Pr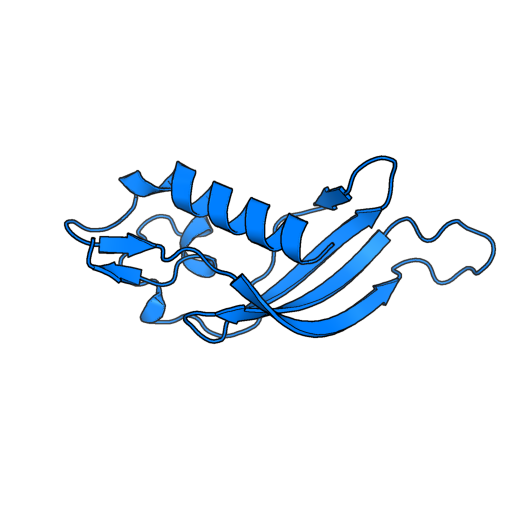otein AF-A0A482WH01-F1 (afdb_monomer_lite)

InterPro domains:
  IPR004245 Protein of unknown function DUF229 [PTHR10974] (1-104)

Secondary structure (DSSP, 8-state):
-HHHHHHHHHHHHHHTGGGBPTTEEEPPPEEEEEEEEEES---TTS---EEEEEEEEETTTEEEEEEEEESSSEEESSPPEE-S--GGGGTTB--HHHHTT--EEE-

Sequence (107 aa):
MVDFVVNEINTLVRNGRNSTTPNMKCAKLTARRILSVRSTVFEKTVKQDHFVIMFETVPGEGIFEATVKNGQRFQLVDSVSRVSMYGSQSSCMKNAFLKKYCYCVKK

pLDDT: mean 93.08, std 9.87, range [56.75, 98.62]

Structure (mmCIF, N/CA/C/O backbone):
data_AF-A0A482WH01-F1
#
_entry.id   AF-A0A482WH01-F1
#
loop_
_atom_site.group_PDB
_atom_site.id
_atom_site.type_symbol
_atom_site.label_atom_id
_atom_site.label_alt_id
_atom_site.label_comp_id
_atom_site.label_asym_id
_atom_site.label_entity_id
_atom_site.label_seq_id
_atom_site.pdbx_PDB_ins_code
_atom_site.Cartn_x
_atom_site.Cartn_y
_atom_site.Cartn_z
_atom_site.occupancy
_atom_site.B_iso_or_equiv
_atom_site.auth_seq_id
_atom_site.auth_comp_id
_atom_site.auth_asym_id
_atom_site.auth_atom_id
_atom_site.pdbx_PDB_model_num
ATOM 1 N N . MET A 1 1 ? -13.034 -4.654 4.828 1.00 85.50 1 MET A N 1
ATOM 2 C CA . MET A 1 1 ? -11.960 -3.932 5.551 1.00 85.50 1 MET A CA 1
ATOM 3 C C . MET A 1 1 ? -10.617 -4.053 4.839 1.00 85.50 1 MET A C 1
ATOM 5 O O . MET A 1 1 ? -10.073 -3.030 4.457 1.00 85.50 1 MET A O 1
ATOM 9 N N . VAL A 1 2 ? -10.098 -5.265 4.598 1.00 95.44 2 VAL A N 1
ATOM 10 C CA . VAL A 1 2 ? -8.825 -5.447 3.868 1.00 95.44 2 VAL A CA 1
ATOM 11 C C . VAL A 1 2 ? -8.885 -4.873 2.450 1.00 95.44 2 VAL A C 1
ATOM 13 O O . VAL A 1 2 ? -7.976 -4.148 2.064 1.00 95.44 2 VAL A O 1
ATOM 16 N N . ASP A 1 3 ? -9.979 -5.091 1.712 1.00 96.44 3 ASP A N 1
ATOM 17 C CA . ASP A 1 3 ? -10.126 -4.530 0.357 1.00 96.44 3 ASP A CA 1
ATOM 18 C C . ASP A 1 3 ? -10.065 -3.002 0.336 1.00 96.44 3 ASP A C 1
ATOM 20 O O . ASP A 1 3 ? -9.504 -2.418 -0.586 1.00 96.44 3 ASP A O 1
ATOM 24 N N . PHE A 1 4 ? -10.589 -2.345 1.377 1.00 96.56 4 PHE A N 1
ATOM 25 C CA . PHE A 1 4 ? -10.462 -0.898 1.540 1.00 96.56 4 PHE A CA 1
ATOM 26 C C . PHE A 1 4 ? -8.984 -0.498 1.647 1.00 96.56 4 PHE A C 1
ATOM 28 O O . PHE A 1 4 ? -8.526 0.332 0.869 1.00 96.56 4 PHE A O 1
ATOM 35 N N . VAL A 1 5 ? -8.211 -1.157 2.517 1.00 97.81 5 VAL A N 1
ATOM 36 C CA . VAL A 1 5 ? -6.774 -0.878 2.672 1.00 97.81 5 VAL A CA 1
ATOM 37 C C . VAL A 1 5 ? -5.997 -1.164 1.383 1.00 97.81 5 VAL A C 1
ATOM 39 O O . VAL A 1 5 ? -5.159 -0.364 0.976 1.00 97.81 5 VAL A O 1
ATOM 42 N N . VAL A 1 6 ? -6.290 -2.268 0.694 1.00 98.38 6 VAL A N 1
ATOM 43 C CA . VAL A 1 6 ? -5.657 -2.599 -0.593 1.00 98.38 6 VAL A CA 1
ATOM 44 C C . VAL A 1 6 ? -5.987 -1.555 -1.666 1.00 98.38 6 VAL A C 1
ATOM 46 O O . VAL A 1 6 ? -5.117 -1.186 -2.457 1.00 98.38 6 VAL A O 1
ATOM 49 N N . ASN A 1 7 ? -7.214 -1.034 -1.690 1.00 98.25 7 ASN A N 1
ATOM 50 C CA . ASN A 1 7 ? -7.604 0.036 -2.607 1.00 98.25 7 ASN A CA 1
ATOM 51 C C . ASN A 1 7 ? -6.880 1.356 -2.310 1.00 98.25 7 ASN A C 1
ATOM 53 O O . ASN A 1 7 ? -6.461 2.035 -3.252 1.00 98.25 7 ASN A O 1
ATOM 57 N N . GLU A 1 8 ? -6.667 1.690 -1.035 1.00 98.00 8 GLU A N 1
ATOM 58 C CA . GLU A 1 8 ? -5.848 2.839 -0.633 1.00 98.00 8 GLU A CA 1
ATOM 59 C C . GLU A 1 8 ? -4.393 2.673 -1.099 1.00 98.00 8 GLU A C 1
ATOM 61 O O . GLU A 1 8 ? -3.853 3.552 -1.772 1.00 98.00 8 GLU A O 1
ATOM 66 N N . ILE A 1 9 ? -3.780 1.503 -0.866 1.00 98.38 9 ILE A N 1
ATOM 67 C CA . ILE A 1 9 ? -2.421 1.186 -1.346 1.00 98.38 9 ILE A CA 1
ATOM 68 C C . ILE A 1 9 ? -2.321 1.354 -2.869 1.00 98.38 9 ILE A C 1
ATOM 70 O O . ILE A 1 9 ? -1.420 2.034 -3.368 1.00 98.38 9 ILE A O 1
ATOM 74 N N . ASN A 1 10 ? -3.260 0.767 -3.616 1.00 98.62 10 ASN A N 1
ATOM 75 C CA . ASN A 1 10 ? -3.298 0.866 -5.075 1.00 98.62 10 ASN A CA 1
ATOM 76 C C . ASN A 1 10 ? -3.475 2.315 -5.551 1.00 98.62 10 ASN A C 1
ATOM 78 O O . ASN A 1 10 ? -2.900 2.714 -6.565 1.00 98.62 10 ASN A O 1
ATOM 82 N N . THR A 1 11 ? -4.239 3.123 -4.815 1.00 98.44 11 THR A N 1
ATOM 83 C CA . THR A 1 11 ? -4.405 4.548 -5.106 1.00 98.44 11 THR A CA 1
ATOM 84 C C . THR A 1 11 ? -3.105 5.318 -4.892 1.00 98.44 11 THR A C 1
ATOM 86 O O . THR A 1 11 ? -2.724 6.091 -5.771 1.00 98.44 11 THR A O 1
ATOM 89 N N . LEU A 1 12 ? -2.371 5.053 -3.806 1.00 98.06 12 LEU A N 1
ATOM 90 C CA . LEU A 1 12 ? -1.076 5.685 -3.531 1.00 98.06 12 LEU A CA 1
ATOM 91 C C . LEU A 1 12 ? -0.060 5.437 -4.654 1.00 98.06 12 LEU A C 1
ATOM 93 O O . LEU A 1 12 ? 0.516 6.385 -5.193 1.00 98.06 12 LEU A O 1
ATOM 97 N N . VAL A 1 13 ? 0.140 4.177 -5.058 1.00 97.88 13 VAL A N 1
ATOM 98 C CA . VAL A 1 13 ? 1.114 3.847 -6.117 1.00 97.88 13 VAL A CA 1
ATOM 99 C C . VAL A 1 13 ? 0.669 4.329 -7.498 1.00 97.88 13 VAL A C 1
ATOM 101 O O . VAL A 1 13 ? 1.510 4.700 -8.316 1.00 97.88 13 VAL A O 1
ATOM 104 N N . ARG A 1 14 ? -0.644 4.391 -7.755 1.00 97.69 14 ARG A N 1
ATOM 105 C CA . ARG A 1 14 ? -1.199 4.976 -8.983 1.00 97.69 14 ARG A CA 1
ATOM 106 C C . ARG A 1 14 ? -0.936 6.480 -9.054 1.00 97.69 14 ARG A C 1
ATOM 108 O O . ARG A 1 14 ? -0.545 6.969 -10.113 1.00 97.69 14 ARG A O 1
ATOM 115 N N . ASN A 1 15 ? -1.115 7.200 -7.949 1.00 98.00 15 ASN A N 1
ATOM 116 C CA . ASN A 1 15 ? -0.859 8.641 -7.879 1.00 98.00 15 ASN A CA 1
ATOM 117 C C . ASN A 1 15 ? 0.640 8.947 -8.031 1.00 98.00 15 ASN A C 1
ATOM 119 O O . ASN A 1 15 ? 1.018 9.909 -8.693 1.00 98.00 15 ASN A O 1
ATOM 123 N N . GLY A 1 16 ? 1.504 8.073 -7.508 1.00 97.00 16 GLY A N 1
ATOM 124 C CA . GLY A 1 16 ? 2.956 8.158 -7.662 1.00 97.00 16 GLY A CA 1
ATOM 125 C C . GLY A 1 16 ? 3.537 7.549 -8.939 1.00 97.00 16 GLY A C 1
ATOM 126 O O . GLY A 1 16 ? 4.746 7.330 -9.002 1.00 97.00 16 GLY A O 1
ATOM 127 N N . ARG A 1 17 ? 2.728 7.264 -9.969 1.00 96.50 17 ARG A N 1
ATOM 128 C CA . ARG A 1 17 ? 3.183 6.594 -11.207 1.00 96.50 17 ARG A CA 1
ATOM 129 C C . ARG A 1 17 ? 4.322 7.308 -11.946 1.00 96.50 17 ARG A C 1
ATOM 131 O O . ARG A 1 17 ? 5.038 6.673 -12.707 1.00 96.50 17 ARG A O 1
ATOM 138 N N . ASN A 1 18 ? 4.493 8.613 -11.734 1.00 97.06 18 ASN A N 1
ATOM 139 C CA . ASN A 1 18 ? 5.568 9.398 -12.353 1.00 97.06 18 ASN A CA 1
ATOM 140 C C . ASN A 1 18 ? 6.922 9.204 -11.650 1.00 97.06 18 ASN A C 1
ATOM 142 O O . ASN A 1 18 ? 7.954 9.599 -12.181 1.00 97.06 18 ASN A O 1
ATOM 146 N N . SER A 1 19 ? 6.936 8.586 -10.467 1.00 97.75 19 SER A N 1
ATOM 147 C CA . SER A 1 19 ? 8.154 8.262 -9.723 1.00 97.75 19 SER A CA 1
ATOM 148 C C . SER A 1 19 ? 8.742 6.896 -10.093 1.00 97.75 19 SER A C 1
ATOM 150 O O . SER A 1 19 ? 9.691 6.458 -9.444 1.00 97.75 19 SER A O 1
ATOM 152 N N . THR A 1 20 ? 8.209 6.206 -11.108 1.00 98.12 20 THR A N 1
ATOM 153 C CA . THR A 1 20 ? 8.774 4.938 -11.584 1.00 98.12 20 THR A CA 1
ATOM 154 C C . THR A 1 20 ? 9.868 5.155 -12.631 1.00 98.12 20 THR A C 1
ATOM 156 O O . THR A 1 20 ? 9.900 6.165 -13.333 1.00 98.12 20 THR A O 1
ATOM 159 N N . THR A 1 21 ? 10.778 4.193 -12.776 1.00 97.56 21 THR A N 1
ATOM 160 C CA . THR A 1 21 ? 11.707 4.140 -13.913 1.00 97.56 21 THR A CA 1
ATOM 161 C C . THR A 1 21 ? 10.958 4.019 -15.253 1.00 97.56 21 THR A C 1
ATOM 163 O O . THR A 1 21 ? 9.796 3.585 -15.282 1.00 97.56 21 THR A O 1
ATOM 166 N N . PRO A 1 22 ? 11.596 4.396 -16.382 1.00 96.88 22 PRO A N 1
ATOM 167 C CA . PRO A 1 22 ? 11.012 4.213 -17.710 1.00 96.88 22 PRO A CA 1
ATOM 168 C C . PRO A 1 22 ? 10.569 2.762 -17.950 1.00 96.88 22 PRO A C 1
ATOM 170 O O . PRO A 1 22 ? 11.214 1.827 -17.482 1.00 96.88 22 PRO A O 1
ATOM 173 N N . ASN A 1 23 ? 9.462 2.577 -18.676 1.00 95.94 23 ASN A N 1
ATOM 174 C CA . ASN A 1 23 ? 8.880 1.274 -19.051 1.00 95.94 23 ASN A CA 1
ATOM 175 C C . ASN A 1 23 ? 8.437 0.347 -17.902 1.00 95.94 23 ASN A C 1
ATOM 177 O O . ASN A 1 23 ? 8.004 -0.775 -18.161 1.00 95.94 23 ASN A O 1
ATOM 181 N N . MET A 1 24 ? 8.460 0.820 -16.655 1.00 98.12 24 MET A N 1
ATOM 182 C CA . MET A 1 24 ? 8.007 0.064 -15.485 1.00 98.12 24 MET A CA 1
ATOM 183 C C . MET A 1 24 ? 6.806 0.741 -14.818 1.00 98.12 24 MET A C 1
ATOM 185 O O . MET A 1 24 ? 6.651 1.962 -14.881 1.00 98.12 24 MET A O 1
ATOM 1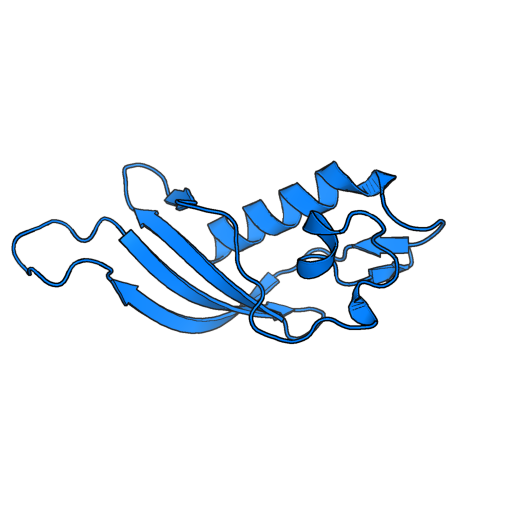89 N N . LYS A 1 25 ? 5.951 -0.047 -14.167 1.00 97.81 25 LYS A N 1
ATOM 190 C CA . LYS A 1 25 ? 4.827 0.413 -13.337 1.00 97.81 25 LYS A CA 1
ATOM 191 C C . LYS A 1 25 ? 4.699 -0.460 -12.089 1.00 97.81 25 LYS A C 1
ATOM 193 O O . LYS A 1 25 ? 5.235 -1.565 -12.050 1.00 97.81 25 LYS A O 1
ATOM 198 N N . CYS A 1 26 ? 3.962 0.017 -11.091 1.00 98.19 26 CYS A N 1
ATOM 199 C CA . CYS A 1 26 ? 3.539 -0.836 -9.984 1.00 98.19 26 CYS A CA 1
ATOM 200 C C . CYS A 1 26 ? 2.344 -1.688 -10.423 1.00 98.19 26 CYS A C 1
ATOM 202 O O . CYS A 1 26 ? 1.407 -1.176 -11.042 1.00 98.19 26 CYS A O 1
ATOM 204 N N . ALA A 1 27 ? 2.377 -2.979 -10.111 1.00 98.31 27 ALA A N 1
ATOM 205 C CA . ALA A 1 27 ? 1.246 -3.870 -10.293 1.00 98.31 27 ALA A CA 1
ATOM 206 C C . ALA A 1 27 ? 0.087 -3.463 -9.375 1.00 98.31 27 ALA A C 1
ATOM 208 O O . ALA A 1 27 ? 0.296 -2.955 -8.272 1.00 98.31 27 ALA A O 1
ATOM 209 N N . LYS A 1 28 ? -1.139 -3.727 -9.831 1.00 98.25 28 LYS A N 1
ATOM 210 C CA . LYS A 1 28 ? -2.321 -3.644 -8.976 1.00 98.25 28 LYS A CA 1
ATOM 211 C C . LYS A 1 28 ? -2.285 -4.824 -8.008 1.00 98.25 28 LYS A C 1
ATOM 213 O O . LYS A 1 28 ? -2.289 -5.968 -8.454 1.00 98.25 28 LYS A O 1
ATOM 218 N N . LEU A 1 29 ? -2.249 -4.537 -6.714 1.00 98.50 29 LEU A N 1
ATOM 219 C CA . LEU A 1 29 ? -2.249 -5.556 -5.671 1.00 98.50 29 LEU A CA 1
ATOM 220 C C . LEU A 1 29 ? -3.675 -6.021 -5.361 1.00 98.50 29 LEU A C 1
ATOM 222 O O . LEU A 1 29 ? -4.619 -5.227 -5.414 1.00 98.50 29 LEU A O 1
ATOM 226 N N . THR A 1 30 ? -3.814 -7.284 -4.971 1.00 98.44 30 THR A N 1
ATOM 227 C CA . THR A 1 30 ? -5.041 -7.868 -4.414 1.00 98.44 30 THR A CA 1
ATOM 228 C C . THR A 1 30 ? -4.732 -8.595 -3.113 1.00 98.44 30 THR A C 1
ATOM 230 O O . THR A 1 30 ? -3.645 -9.150 -2.954 1.00 98.44 30 THR A O 1
ATOM 233 N N . ALA A 1 31 ? -5.680 -8.619 -2.177 1.00 98.06 31 ALA A N 1
ATOM 234 C CA . ALA A 1 31 ? -5.543 -9.426 -0.970 1.00 98.06 31 ALA A CA 1
ATOM 235 C C . ALA A 1 31 ? -5.582 -10.919 -1.324 1.00 98.06 31 ALA A C 1
ATOM 237 O O . ALA A 1 31 ? -6.456 -11.363 -2.062 1.00 98.06 31 ALA A O 1
ATOM 238 N N . ARG A 1 32 ? -4.635 -11.690 -0.788 1.00 98.19 32 ARG A N 1
ATOM 239 C CA . ARG A 1 32 ? -4.597 -13.151 -0.906 1.00 98.19 32 ARG A CA 1
ATOM 240 C C . ARG A 1 32 ? -5.268 -13.814 0.288 1.00 98.19 32 ARG A C 1
ATOM 242 O O . ARG A 1 32 ? -6.082 -14.712 0.118 1.00 98.19 32 ARG A O 1
ATOM 249 N N . ARG A 1 33 ? -4.891 -13.398 1.499 1.00 97.94 33 ARG A N 1
ATOM 250 C CA . ARG A 1 33 ? -5.443 -13.921 2.755 1.00 97.94 33 ARG A CA 1
ATOM 251 C C . ARG A 1 33 ? -5.220 -12.953 3.906 1.00 97.94 33 ARG A C 1
ATOM 253 O O . ARG A 1 33 ? -4.260 -12.183 3.910 1.00 97.94 33 ARG A O 1
ATOM 260 N N . ILE A 1 34 ? -6.092 -13.041 4.901 1.00 98.19 34 ILE A N 1
ATOM 261 C CA . ILE A 1 34 ? -5.939 -12.353 6.183 1.00 98.19 34 ILE A CA 1
ATOM 262 C C . ILE A 1 34 ? -5.062 -13.225 7.082 1.00 98.19 34 ILE A C 1
ATOM 264 O O . ILE A 1 34 ? -5.288 -14.428 7.177 1.00 98.19 34 ILE A O 1
ATOM 268 N N . LEU A 1 35 ? -4.056 -12.627 7.714 1.00 98.00 35 LEU A N 1
ATOM 269 C CA . LEU A 1 35 ? -3.145 -13.312 8.632 1.00 98.00 35 LEU A CA 1
ATOM 270 C C . LEU A 1 35 ? -3.566 -13.117 10.088 1.00 98.00 35 LEU A C 1
ATOM 272 O O . LEU A 1 35 ? -3.517 -14.060 10.869 1.00 98.00 35 LEU A O 1
ATOM 276 N N . SER A 1 36 ? -3.979 -11.904 10.468 1.00 96.81 36 SER A N 1
ATOM 277 C CA . SER A 1 36 ? -4.562 -11.656 11.789 1.00 96.81 36 SER A CA 1
ATOM 278 C C . SER A 1 36 ? -5.437 -10.402 11.815 1.00 96.81 36 SER A C 1
ATOM 280 O O . SER A 1 36 ? -5.281 -9.506 10.984 1.00 96.81 36 SER A O 1
ATOM 282 N N . VAL A 1 37 ? -6.360 -10.353 12.778 1.00 94.50 37 VAL A N 1
ATOM 283 C CA . VAL A 1 37 ? -7.205 -9.194 13.091 1.00 94.50 37 VAL A CA 1
ATOM 284 C C . VAL A 1 37 ? -7.223 -9.036 14.607 1.00 94.50 37 VAL A C 1
ATOM 286 O O . VAL A 1 37 ? -7.489 -10.002 15.320 1.00 94.50 37 VAL A O 1
ATOM 289 N N . ARG A 1 38 ? -6.925 -7.836 15.105 1.00 91.25 38 ARG A N 1
ATOM 290 C CA . ARG A 1 38 ? -6.907 -7.512 16.539 1.00 91.25 38 ARG A CA 1
ATOM 291 C C . ARG A 1 38 ? -7.674 -6.218 16.774 1.00 91.25 38 ARG A C 1
ATOM 293 O O . ARG A 1 38 ? -7.524 -5.282 15.995 1.00 91.25 38 ARG A O 1
ATOM 300 N N . SER A 1 39 ? -8.474 -6.144 17.834 1.00 86.81 39 SER A N 1
ATOM 301 C CA . SER A 1 39 ? -9.040 -4.864 18.278 1.00 86.81 39 SER A CA 1
ATOM 302 C C . SER A 1 39 ? -8.023 -4.125 19.147 1.00 86.81 39 SER A C 1
ATOM 304 O O . SER A 1 39 ? -7.312 -4.763 19.923 1.00 86.81 39 SER A O 1
ATOM 306 N N . THR A 1 40 ? -7.944 -2.798 19.031 1.00 74.62 40 THR A N 1
ATOM 307 C CA . THR A 1 40 ? -7.076 -1.979 19.902 1.00 74.62 40 THR A CA 1
ATOM 308 C C . THR A 1 40 ? -7.729 -1.635 21.243 1.00 74.62 40 THR A C 1
ATOM 310 O O . THR A 1 40 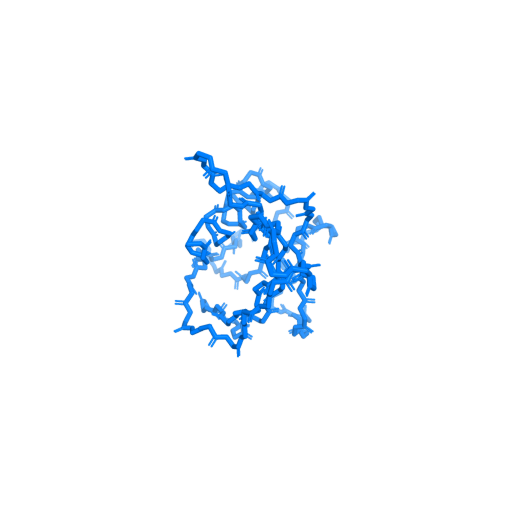? -7.100 -0.988 22.074 1.00 74.62 40 THR A O 1
ATOM 313 N N . VAL A 1 41 ? -8.991 -2.022 21.455 1.00 72.06 41 VAL A N 1
ATOM 314 C CA . VAL A 1 41 ? -9.747 -1.727 22.677 1.00 72.06 41 VAL A CA 1
ATOM 315 C C . VAL A 1 41 ? -9.806 -2.981 23.548 1.00 72.06 41 VAL A C 1
ATOM 317 O O . VAL A 1 41 ? -10.333 -4.011 23.130 1.00 72.06 41 VAL A O 1
ATOM 320 N N . PHE A 1 42 ? -9.266 -2.885 24.766 1.00 58.66 42 PHE A N 1
ATOM 321 C CA . PHE A 1 42 ? -9.269 -3.970 25.756 1.00 58.66 42 PHE A CA 1
ATOM 322 C C . PHE A 1 42 ? -10.560 -4.025 26.593 1.00 58.66 42 PHE A C 1
ATOM 324 O O . PHE A 1 42 ? -10.883 -5.071 27.156 1.00 58.66 42 PHE A O 1
ATOM 331 N N . GLU A 1 43 ? -11.327 -2.934 26.653 1.00 60.06 43 GLU A N 1
ATOM 332 C CA . GLU A 1 43 ? -12.582 -2.872 27.406 1.00 60.06 43 GLU A CA 1
ATOM 333 C C . GLU A 1 43 ? -13.786 -3.307 26.563 1.00 60.06 43 GLU A C 1
ATOM 335 O O . GLU A 1 43 ? -14.095 -2.724 25.525 1.00 60.06 43 GLU A O 1
ATOM 340 N N . LYS A 1 44 ? -14.516 -4.320 27.046 1.00 56.75 44 LYS A N 1
ATOM 341 C CA . LYS A 1 44 ? -15.723 -4.865 26.393 1.00 56.75 44 LYS A CA 1
ATOM 342 C C . LYS A 1 44 ? -16.897 -3.876 26.320 1.00 56.75 44 LYS A C 1
ATOM 344 O O . LYS A 1 44 ? -17.855 -4.133 25.599 1.00 56.75 44 LYS A O 1
ATOM 349 N N . THR A 1 45 ? -16.848 -2.787 27.084 1.00 57.59 45 THR A N 1
ATOM 350 C CA . THR A 1 45 ? -17.917 -1.784 27.215 1.00 57.59 45 THR A CA 1
ATOM 351 C C . THR A 1 45 ? -17.840 -0.673 26.166 1.00 57.59 45 THR A C 1
ATOM 353 O O . THR A 1 45 ? -18.826 0.031 25.959 1.00 57.59 45 THR A O 1
ATOM 356 N N . VAL A 1 46 ? -16.707 -0.527 25.471 1.00 60.69 46 VAL A N 1
ATOM 357 C CA . VAL A 1 46 ? -16.500 0.489 24.431 1.00 60.69 46 VAL A CA 1
ATOM 358 C C . VAL A 1 46 ? -16.658 -0.161 23.055 1.00 60.69 46 VAL A C 1
ATOM 360 O O . VAL A 1 46 ? -16.135 -1.250 22.809 1.00 60.69 46 VAL A O 1
ATOM 363 N N . LYS A 1 47 ? -17.383 0.492 22.134 1.00 62.09 47 LYS A N 1
ATOM 364 C CA . LYS A 1 47 ? -17.466 0.028 20.740 1.00 62.09 47 LYS A CA 1
ATOM 365 C C . LYS A 1 47 ? -16.052 -0.148 20.181 1.00 62.09 47 LYS A C 1
ATOM 367 O O . LYS A 1 47 ? -15.219 0.754 20.259 1.00 62.09 47 LYS A O 1
ATOM 372 N N . GLN A 1 48 ? -15.781 -1.331 19.632 1.00 66.25 48 GLN A N 1
ATOM 373 C CA . GLN A 1 48 ? -14.509 -1.631 18.982 1.00 66.25 48 GLN A CA 1
ATOM 374 C C . GLN A 1 48 ? -14.426 -0.877 17.656 1.00 66.25 48 GLN A C 1
ATOM 376 O O . GLN A 1 48 ? -14.764 -1.395 16.592 1.00 66.25 48 GLN A O 1
ATOM 381 N N . ASP A 1 49 ? -13.974 0.368 17.739 1.00 81.88 49 ASP A N 1
ATOM 382 C CA . ASP A 1 49 ? -13.908 1.256 16.585 1.00 81.88 49 ASP A CA 1
ATOM 383 C C . ASP A 1 49 ? -12.599 1.108 15.815 1.00 81.88 49 ASP A C 1
ATOM 385 O O . ASP A 1 49 ? -12.477 1.692 14.753 1.00 81.88 49 ASP A O 1
ATOM 389 N N . HIS A 1 50 ? -11.609 0.369 16.317 1.00 89.06 50 HIS A N 1
ATOM 390 C CA . HIS A 1 50 ? -10.271 0.308 15.730 1.00 89.06 50 HIS A CA 1
ATOM 391 C C . HIS A 1 50 ? -9.772 -1.134 15.654 1.00 89.06 50 HIS A C 1
ATOM 393 O O . HIS A 1 50 ? -9.791 -1.877 16.641 1.00 89.06 50 HIS A O 1
ATOM 399 N N . PHE A 1 51 ? -9.303 -1.510 14.467 1.00 91.69 51 PHE A N 1
ATOM 400 C CA . PHE A 1 51 ? -8.790 -2.837 14.160 1.00 91.69 51 PHE A CA 1
ATOM 401 C C . PHE A 1 51 ? -7.391 -2.736 13.571 1.00 91.69 51 PHE A C 1
ATOM 403 O O . PHE A 1 51 ? -7.180 -2.008 12.605 1.00 91.69 51 PHE A O 1
ATOM 410 N N . VAL A 1 52 ? -6.456 -3.510 14.111 1.00 94.44 52 VAL A N 1
ATOM 411 C CA . VAL A 1 52 ? -5.165 -3.779 13.478 1.00 94.44 52 VAL A CA 1
ATOM 412 C C . VAL A 1 52 ? -5.323 -5.048 12.657 1.00 94.44 52 VAL A C 1
ATOM 414 O O . VAL A 1 52 ? -5.629 -6.114 13.198 1.00 94.44 52 VAL A O 1
ATOM 417 N N . ILE A 1 53 ? -5.156 -4.929 11.344 1.00 96.25 53 ILE A N 1
ATOM 418 C CA . ILE A 1 53 ? -5.254 -6.047 10.409 1.00 96.25 53 ILE A CA 1
ATOM 419 C C . ILE A 1 53 ? -3.903 -6.309 9.774 1.00 96.25 53 ILE A C 1
ATOM 421 O O . ILE A 1 53 ? -3.245 -5.386 9.300 1.00 96.25 53 ILE A O 1
ATOM 425 N N . MET A 1 54 ? -3.529 -7.582 9.714 1.00 98.25 54 MET A N 1
ATOM 426 C CA . MET A 1 54 ? -2.359 -8.044 8.984 1.00 98.25 54 MET A CA 1
ATOM 427 C C . MET A 1 54 ? -2.810 -8.982 7.869 1.00 98.25 54 MET A C 1
ATOM 429 O O . MET A 1 54 ? -3.584 -9.910 8.114 1.00 98.25 54 MET A O 1
ATOM 433 N N . PHE A 1 55 ? -2.358 -8.749 6.642 1.00 98.56 55 PHE A N 1
ATOM 434 C CA . PHE A 1 55 ? -2.805 -9.497 5.467 1.00 98.56 55 PHE A CA 1
ATOM 435 C C . PHE A 1 55 ? -1.691 -9.650 4.436 1.00 98.56 55 PHE A C 1
ATOM 437 O O . PHE A 1 55 ? -0.766 -8.845 4.370 1.00 98.56 55 PHE A O 1
ATOM 444 N N . GLU A 1 56 ? -1.799 -10.697 3.625 1.00 98.62 56 GLU A N 1
ATOM 445 C CA . GLU A 1 56 ? -0.908 -10.970 2.502 1.00 98.62 56 GLU A CA 1
ATOM 446 C C . GLU A 1 56 ? -1.554 -10.491 1.197 1.00 98.62 56 GLU A C 1
ATOM 448 O O . GLU A 1 56 ? -2.758 -10.657 0.990 1.00 98.62 56 GLU A O 1
ATOM 453 N N . THR A 1 57 ? -0.750 -9.931 0.300 1.00 98.56 57 THR A N 1
ATOM 454 C CA . THR A 1 57 ? -1.152 -9.480 -1.035 1.00 98.56 57 THR A CA 1
ATOM 455 C C . THR A 1 57 ? -0.389 -10.211 -2.124 1.00 98.56 57 THR A C 1
ATOM 457 O O . THR A 1 57 ? 0.707 -10.724 -1.901 1.00 98.56 57 THR A O 1
ATOM 460 N N . VAL A 1 58 ? -0.966 -10.211 -3.320 1.00 98.25 58 VAL A N 1
ATOM 461 C CA . VAL A 1 58 ? -0.314 -10.651 -4.553 1.00 98.25 58 VAL A CA 1
ATOM 462 C C . VAL A 1 58 ? -0.455 -9.569 -5.630 1.00 98.25 58 VAL A C 1
ATOM 464 O O . VAL A 1 58 ? -1.453 -8.841 -5.620 1.00 98.25 58 VAL A O 1
ATOM 467 N N . PRO A 1 59 ? 0.508 -9.448 -6.561 1.00 97.31 59 PRO A N 1
ATOM 468 C CA . PRO A 1 59 ? 1.800 -10.153 -6.605 1.00 97.31 59 PRO A CA 1
ATOM 469 C C . PRO A 1 59 ? 2.813 -9.658 -5.549 1.00 97.31 59 PRO A C 1
ATOM 471 O O . PRO A 1 59 ? 2.641 -8.584 -4.972 1.00 97.31 59 PRO A O 1
ATOM 474 N N . GLY A 1 60 ? 3.880 -10.434 -5.313 1.00 94.94 60 GLY A N 1
ATOM 475 C CA . GLY A 1 60 ? 5.000 -10.050 -4.439 1.00 94.94 60 GLY A CA 1
ATOM 476 C C . GLY A 1 60 ? 4.837 -10.413 -2.962 1.00 94.94 60 GLY A C 1
ATOM 477 O O . GLY A 1 60 ? 5.510 -9.815 -2.115 1.00 94.94 60 GLY A O 1
ATOM 478 N N . GLU A 1 61 ? 3.908 -11.333 -2.664 1.00 97.44 61 GLU A N 1
ATOM 479 C CA . GLU A 1 61 ? 3.742 -12.014 -1.366 1.00 97.44 61 GLU A CA 1
ATOM 480 C C . GLU A 1 61 ? 3.817 -11.033 -0.190 1.00 97.44 61 GLU A C 1
ATOM 482 O O . GLU A 1 61 ? 4.567 -11.165 0.785 1.00 97.44 61 GLU A O 1
ATOM 487 N N . GLY A 1 62 ? 3.077 -9.943 -0.357 1.00 97.56 62 GLY A N 1
ATOM 488 C CA . GLY A 1 62 ? 3.275 -8.755 0.427 1.00 97.56 62 GLY A CA 1
ATOM 489 C C . GLY A 1 62 ? 2.514 -8.754 1.719 1.00 97.56 62 GLY A C 1
ATOM 490 O O . GLY A 1 62 ? 1.294 -8.648 1.671 1.00 97.56 62 GLY A O 1
ATOM 491 N N . ILE A 1 63 ? 3.219 -8.804 2.849 1.00 98.50 63 ILE A N 1
ATOM 492 C CA . ILE A 1 63 ? 2.594 -8.748 4.166 1.00 98.50 63 ILE A CA 1
ATOM 493 C C . ILE A 1 63 ? 2.500 -7.292 4.597 1.00 98.50 63 ILE A C 1
ATOM 495 O O . ILE A 1 63 ? 3.521 -6.614 4.736 1.00 98.50 63 ILE A O 1
ATOM 499 N N . PHE A 1 64 ? 1.276 -6.828 4.805 1.00 98.56 64 PHE A N 1
ATOM 500 C CA . PHE A 1 64 ? 0.972 -5.479 5.251 1.00 98.56 64 PHE A CA 1
ATOM 501 C C . PHE A 1 64 ? 0.239 -5.502 6.584 1.00 98.56 64 PHE A C 1
ATOM 503 O O . PHE A 1 64 ? -0.540 -6.417 6.847 1.00 98.56 64 PHE A O 1
ATOM 510 N N . GLU A 1 65 ? 0.474 -4.470 7.385 1.00 98.19 65 GLU A N 1
ATOM 511 C CA . GLU A 1 65 ? -0.258 -4.173 8.609 1.00 98.19 65 GLU A CA 1
ATOM 512 C C . GLU A 1 65 ? -0.898 -2.788 8.490 1.00 98.19 65 GLU A C 1
ATOM 514 O O . GLU A 1 65 ? -0.267 -1.838 8.019 1.00 98.19 65 GLU A O 1
ATOM 519 N N . ALA A 1 66 ? -2.162 -2.671 8.886 1.00 97.31 66 ALA A N 1
ATOM 520 C CA . ALA A 1 66 ? -2.877 -1.404 8.890 1.00 97.31 66 ALA A CA 1
ATOM 521 C C . ALA A 1 66 ? -3.803 -1.295 10.097 1.00 97.31 66 ALA A C 1
ATOM 523 O O . ALA A 1 66 ? -4.462 -2.266 10.475 1.00 97.31 66 ALA A O 1
ATOM 524 N N . THR A 1 67 ? -3.907 -0.084 10.638 1.00 95.50 67 THR A N 1
ATOM 525 C CA . THR A 1 67 ? -4.895 0.256 11.660 1.00 95.50 67 THR A CA 1
ATOM 526 C C . THR A 1 67 ? -6.076 0.946 10.987 1.00 95.50 67 THR A C 1
ATOM 528 O O . THR A 1 67 ? -5.932 2.012 10.386 1.00 95.50 67 THR A O 1
ATOM 531 N N . VAL A 1 68 ? -7.249 0.322 11.063 1.00 94.81 68 VAL A N 1
ATOM 532 C CA . VAL A 1 68 ? -8.480 0.787 10.423 1.00 94.81 68 VAL A CA 1
ATOM 533 C C . VAL A 1 68 ? -9.499 1.165 11.481 1.00 94.81 68 VAL A C 1
ATOM 535 O O . VAL A 1 68 ? -9.832 0.355 12.347 1.00 94.81 68 VAL A O 1
ATOM 538 N N . LYS A 1 69 ? -10.041 2.376 11.367 1.00 91.69 69 LYS A N 1
ATOM 539 C CA . LYS A 1 69 ? -11.195 2.815 12.139 1.00 91.69 69 LYS A CA 1
ATOM 540 C C . LYS A 1 69 ? -12.489 2.365 11.455 1.00 91.69 69 LYS A C 1
ATOM 542 O O . LYS A 1 69 ? -12.700 2.637 10.271 1.00 91.69 69 LYS A O 1
ATOM 547 N N . ASN A 1 70 ? -13.349 1.676 12.192 1.00 85.81 70 ASN A N 1
ATOM 548 C CA . ASN A 1 70 ? -14.661 1.194 11.785 1.00 85.81 70 ASN A CA 1
ATOM 549 C C . ASN A 1 70 ? -15.755 2.161 12.268 1.00 85.81 70 ASN A C 1
ATOM 551 O O . ASN A 1 70 ? -16.312 1.992 13.347 1.00 85.81 70 ASN A O 1
ATOM 555 N N . GLY A 1 71 ? -16.024 3.204 11.476 1.00 82.81 71 GLY A N 1
ATOM 556 C CA . GLY A 1 71 ? -17.152 4.122 11.678 1.00 82.81 71 GLY A CA 1
ATOM 557 C C . GLY A 1 71 ? -18.269 3.884 10.655 1.00 82.81 71 GLY A C 1
ATOM 558 O O . GLY A 1 71 ? -18.476 2.768 10.195 1.00 82.81 71 GLY A O 1
ATOM 559 N N . GLN A 1 72 ? -18.955 4.949 10.219 1.00 85.38 72 GLN A N 1
ATOM 560 C CA . GLN A 1 72 ? -19.890 4.872 9.077 1.00 85.38 72 GLN A CA 1
ATOM 561 C C . GLN A 1 72 ? -19.196 4.444 7.770 1.00 85.38 72 GLN A C 1
ATOM 563 O O . GLN A 1 72 ? -19.819 3.867 6.881 1.00 85.38 72 GLN A O 1
ATOM 568 N N . ARG A 1 73 ? -17.901 4.750 7.642 1.00 88.62 73 ARG A N 1
ATOM 569 C CA . ARG A 1 73 ? -17.009 4.281 6.579 1.00 88.62 73 ARG A CA 1
ATOM 570 C C . ARG A 1 73 ? -15.691 3.843 7.210 1.00 88.62 73 ARG A C 1
ATOM 572 O O . ARG A 1 73 ? -15.313 4.364 8.262 1.00 88.62 73 ARG A O 1
ATOM 579 N N . PHE A 1 74 ? -14.995 2.913 6.559 1.00 92.19 74 PHE A N 1
ATOM 580 C CA . PHE A 1 74 ? -13.633 2.558 6.951 1.00 92.19 74 PHE A CA 1
ATOM 581 C C . PHE A 1 74 ? -12.694 3.741 6.714 1.00 92.19 74 PHE A C 1
ATOM 583 O O . PHE A 1 74 ? -12.795 4.424 5.696 1.00 92.19 74 PHE A O 1
ATOM 590 N N . GLN A 1 75 ? -11.789 3.974 7.659 1.00 93.62 75 GLN A N 1
ATOM 591 C CA . GLN A 1 75 ? -10.758 5.004 7.565 1.00 93.62 75 GLN A CA 1
ATOM 592 C C . GLN A 1 75 ? -9.417 4.417 7.994 1.00 93.62 75 GLN A C 1
ATOM 594 O O . GLN A 1 75 ? -9.354 3.670 8.970 1.00 93.62 75 GLN A O 1
ATOM 599 N N . LEU A 1 76 ? -8.347 4.754 7.275 1.00 94.12 76 LEU A N 1
ATOM 600 C CA . LEU A 1 76 ? -6.993 4.501 7.758 1.00 94.12 76 LEU A CA 1
ATOM 601 C C . LEU A 1 76 ? -6.699 5.464 8.909 1.00 94.12 76 LEU A C 1
ATOM 603 O O . LEU A 1 76 ? -6.917 6.666 8.780 1.00 94.12 76 LEU A O 1
ATOM 607 N N . VAL A 1 77 ? -6.236 4.922 10.031 1.00 92.56 77 VAL A N 1
ATOM 608 C CA . VAL A 1 77 ? -5.837 5.716 11.204 1.00 92.56 77 VAL A CA 1
ATOM 609 C C . VAL A 1 77 ? -4.454 6.320 10.985 1.00 92.56 77 VAL A C 1
ATOM 611 O O . VAL A 1 77 ? -4.204 7.451 11.381 1.00 92.56 77 VAL A O 1
ATOM 614 N N . ASP A 1 78 ? -3.582 5.564 10.321 1.00 91.62 78 ASP A N 1
ATOM 615 C CA . ASP A 1 78 ? -2.236 5.966 9.928 1.00 91.62 78 ASP A CA 1
ATOM 616 C C . ASP A 1 78 ? -1.853 5.255 8.611 1.00 91.62 78 ASP A C 1
ATOM 618 O O . ASP A 1 78 ? -2.645 4.503 8.029 1.00 91.62 78 ASP A O 1
ATOM 622 N N . SER A 1 79 ? -0.640 5.496 8.117 1.00 94.81 79 SER A N 1
ATOM 623 C CA . SER A 1 79 ? -0.084 4.851 6.938 1.00 94.81 79 SER A CA 1
ATOM 624 C C . SER A 1 79 ? -0.011 3.328 7.086 1.00 94.81 79 SER A C 1
ATOM 626 O O . SER A 1 79 ? 0.160 2.779 8.172 1.00 94.81 79 SER A O 1
ATOM 628 N N . VAL A 1 80 ? -0.103 2.630 5.955 1.00 97.81 80 VAL A N 1
ATOM 629 C CA . VAL A 1 80 ? 0.013 1.170 5.915 1.00 97.81 80 VAL A CA 1
ATOM 630 C C . VAL A 1 80 ? 1.486 0.769 6.061 1.00 97.81 80 VAL A C 1
ATOM 632 O O . VAL A 1 80 ? 2.371 1.256 5.347 1.00 97.81 80 VAL A O 1
ATOM 635 N N . SER A 1 81 ? 1.764 -0.154 6.970 1.00 97.50 81 SER A N 1
ATOM 636 C CA . SER A 1 81 ? 3.096 -0.705 7.200 1.00 97.50 81 SER A CA 1
ATOM 637 C C . SER A 1 81 ? 3.329 -1.930 6.326 1.00 97.50 81 SER A C 1
ATOM 639 O O . SER A 1 81 ? 2.464 -2.791 6.196 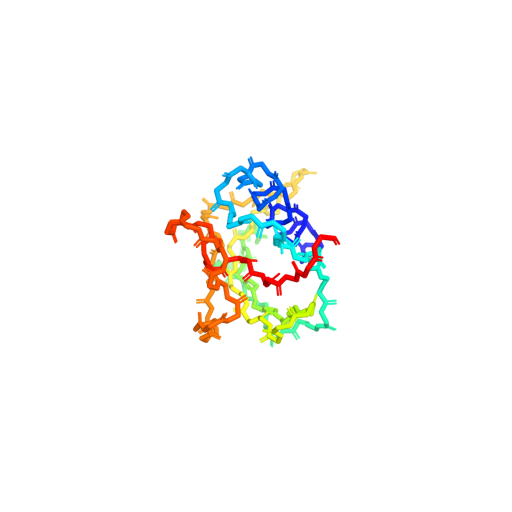1.00 97.50 81 SER A O 1
ATOM 641 N N . ARG A 1 82 ? 4.515 -2.026 5.717 1.00 97.31 82 ARG A N 1
ATOM 642 C CA . ARG A 1 82 ? 4.971 -3.231 5.017 1.00 97.31 82 ARG A CA 1
ATOM 643 C C . ARG A 1 82 ? 5.818 -4.045 5.989 1.00 97.31 82 ARG A C 1
ATOM 645 O O . ARG A 1 82 ? 6.865 -3.570 6.413 1.00 97.31 82 ARG A O 1
ATOM 652 N N . VAL A 1 83 ? 5.359 -5.247 6.319 1.00 97.75 83 VAL A N 1
ATOM 653 C CA . VAL A 1 83 ? 6.005 -6.156 7.276 1.00 97.75 83 VAL A CA 1
ATOM 654 C C . VAL A 1 83 ? 7.030 -7.049 6.574 1.00 97.75 83 VAL A C 1
ATOM 656 O O . VAL A 1 83 ? 8.128 -7.243 7.085 1.00 97.75 83 VAL A O 1
ATOM 659 N N . SER A 1 84 ? 6.710 -7.580 5.386 1.00 96.00 84 SER A N 1
ATOM 660 C CA . SER A 1 84 ? 7.658 -8.412 4.630 1.00 96.00 84 SER A CA 1
ATOM 661 C C . SER A 1 84 ? 8.671 -7.577 3.844 1.00 96.00 84 SER A C 1
ATOM 663 O O . SER A 1 84 ? 8.345 -6.511 3.314 1.00 96.00 84 SER A O 1
ATOM 665 N N . MET A 1 85 ? 9.898 -8.085 3.698 1.00 94.38 85 MET A N 1
ATOM 666 C CA . MET A 1 85 ? 10.904 -7.470 2.829 1.00 94.38 85 MET A CA 1
ATOM 667 C C . MET A 1 85 ? 10.387 -7.349 1.388 1.00 94.38 85 MET A C 1
ATOM 669 O O . MET A 1 85 ? 9.772 -8.267 0.850 1.00 94.38 85 MET A O 1
ATOM 673 N N . TYR A 1 86 ? 10.652 -6.206 0.759 1.00 93.06 86 TYR A N 1
ATOM 674 C CA . TYR A 1 86 ? 10.290 -5.937 -0.637 1.00 93.06 86 TYR A CA 1
ATOM 675 C C . TYR A 1 86 ? 11.518 -5.854 -1.559 1.00 93.06 86 TYR A C 1
ATOM 677 O O . TYR A 1 86 ? 11.408 -6.139 -2.746 1.00 93.06 86 TYR A O 1
ATOM 685 N N . GLY A 1 87 ? 12.697 -5.503 -1.028 1.00 91.50 87 GLY A N 1
ATOM 686 C CA . GLY A 1 87 ? 13.985 -5.566 -1.730 1.00 91.50 87 GLY A CA 1
ATOM 687 C C . GLY A 1 87 ? 13.954 -5.057 -3.177 1.00 91.50 87 GLY A C 1
ATOM 688 O O . GLY A 1 87 ? 13.578 -3.915 -3.450 1.00 91.50 87 GLY A O 1
ATOM 689 N N . SER A 1 88 ? 14.354 -5.924 -4.110 1.00 94.19 88 SER A N 1
ATOM 690 C CA . SER A 1 88 ? 14.404 -5.637 -5.549 1.00 94.19 88 SER A CA 1
ATOM 691 C C . SER A 1 88 ? 13.030 -5.588 -6.229 1.00 94.19 88 SER A C 1
ATOM 693 O O . SER A 1 88 ? 12.930 -5.021 -7.321 1.00 94.19 88 SER A O 1
ATOM 695 N N . GLN A 1 89 ? 11.967 -6.098 -5.592 1.00 95.81 89 GLN A N 1
ATOM 696 C CA . GLN A 1 89 ? 10.610 -6.110 -6.154 1.00 95.81 89 GLN A CA 1
ATOM 697 C C . GLN A 1 89 ? 10.081 -4.697 -6.416 1.00 95.81 89 GLN A C 1
ATOM 699 O O . GLN A 1 89 ? 9.260 -4.513 -7.303 1.00 95.81 89 GLN A O 1
ATOM 704 N N . SER A 1 90 ? 10.572 -3.690 -5.691 1.00 97.25 90 SER A N 1
ATOM 705 C CA . SER A 1 90 ? 10.165 -2.288 -5.838 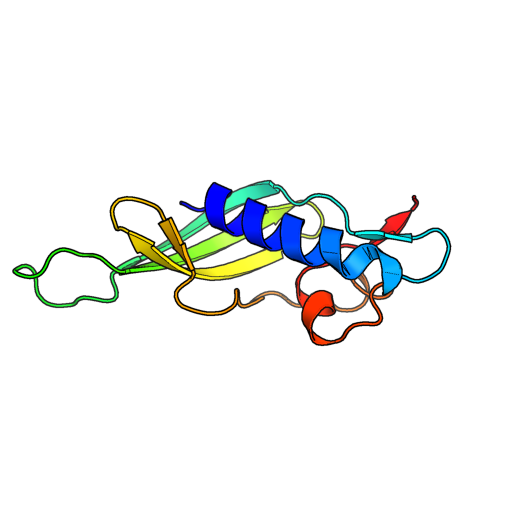1.00 97.25 90 SER A CA 1
ATOM 706 C C . SER A 1 90 ? 11.245 -1.393 -6.461 1.00 97.25 90 SER A C 1
ATOM 708 O O . SER A 1 90 ? 11.173 -0.167 -6.376 1.00 97.25 90 SER A O 1
ATOM 710 N N . SER A 1 91 ? 12.260 -1.986 -7.096 1.00 97.38 91 SER A N 1
ATOM 711 C CA . SER A 1 91 ? 13.428 -1.283 -7.657 1.00 97.38 91 SER A CA 1
ATOM 712 C C . SER A 1 91 ? 13.083 -0.169 -8.654 1.00 97.38 91 SER A C 1
ATOM 714 O O . SER A 1 91 ? 13.804 0.824 -8.734 1.00 97.38 91 SER A O 1
ATOM 716 N N . CYS A 1 92 ? 11.967 -0.288 -9.375 1.00 97.88 92 CYS A N 1
ATOM 717 C CA . CYS A 1 92 ? 11.485 0.744 -10.287 1.00 97.88 92 CYS A CA 1
ATOM 718 C C . CYS A 1 92 ? 10.953 1.998 -9.576 1.00 97.88 92 CYS A C 1
ATOM 720 O O . CYS A 1 92 ? 10.941 3.059 -10.191 1.00 97.88 92 CYS A O 1
ATOM 722 N N . MET A 1 93 ? 10.497 1.912 -8.321 1.00 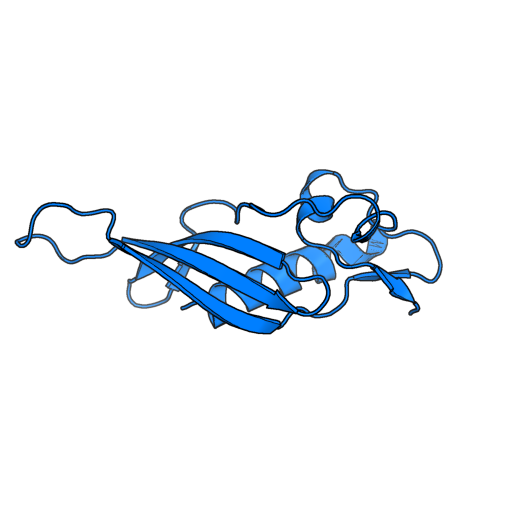98.00 93 MET A N 1
ATOM 723 C CA . MET A 1 93 ? 9.905 3.037 -7.595 1.00 98.00 93 MET A CA 1
ATOM 724 C C . MET A 1 93 ? 10.991 3.885 -6.923 1.00 98.00 93 MET A C 1
ATOM 726 O O . MET A 1 93 ? 11.637 3.450 -5.968 1.00 98.00 93 MET A O 1
ATOM 730 N N . LYS A 1 94 ? 11.171 5.120 -7.404 1.00 97.88 94 LYS A N 1
ATOM 731 C CA . LYS A 1 94 ? 12.180 6.064 -6.893 1.00 97.88 94 LYS A CA 1
ATOM 732 C C . LYS A 1 94 ? 11.719 6.826 -5.652 1.00 97.88 94 LYS A C 1
ATOM 734 O O . LYS A 1 94 ? 12.549 7.306 -4.888 1.00 97.88 94 LYS A O 1
ATOM 739 N N . ASN A 1 95 ? 10.409 6.945 -5.437 1.00 97.94 95 ASN A N 1
ATOM 740 C CA . ASN A 1 95 ? 9.874 7.582 -4.239 1.00 97.94 95 ASN A CA 1
ATOM 741 C C . ASN A 1 95 ? 10.019 6.631 -3.039 1.00 97.94 95 ASN A C 1
ATOM 743 O O . ASN A 1 95 ? 9.400 5.566 -3.015 1.00 97.94 95 ASN A O 1
ATOM 747 N N . ALA A 1 96 ? 10.816 7.025 -2.042 1.00 95.94 96 ALA A N 1
ATOM 748 C CA . ALA A 1 96 ? 11.123 6.194 -0.877 1.00 95.94 96 ALA A CA 1
ATOM 749 C C . ALA A 1 96 ? 9.872 5.781 -0.080 1.00 95.94 96 ALA A C 1
ATOM 751 O O . ALA A 1 96 ? 9.760 4.626 0.327 1.00 95.94 96 ALA A O 1
ATOM 752 N N . PHE A 1 97 ? 8.900 6.686 0.080 1.00 96.50 97 PHE A N 1
ATOM 753 C CA . PHE A 1 97 ? 7.647 6.402 0.783 1.00 96.50 97 PHE A CA 1
ATOM 754 C C . PHE A 1 97 ? 6.784 5.372 0.040 1.00 96.50 97 PHE A C 1
ATOM 756 O O . PHE A 1 97 ? 6.213 4.477 0.660 1.00 96.50 97 PHE A O 1
ATOM 763 N N . LEU A 1 98 ? 6.715 5.456 -1.291 1.00 98.00 98 LEU A N 1
ATOM 764 C CA . LEU A 1 98 ? 5.906 4.544 -2.109 1.00 98.00 98 LEU A CA 1
ATOM 765 C C . LEU A 1 98 ? 6.586 3.202 -2.386 1.00 98.00 98 LEU A C 1
ATOM 767 O O . LEU A 1 98 ? 5.930 2.239 -2.786 1.00 98.00 98 LEU A O 1
ATOM 771 N N . LYS A 1 99 ? 7.900 3.119 -2.167 1.00 97.38 99 LYS A N 1
ATOM 772 C CA . LYS A 1 99 ? 8.707 1.936 -2.466 1.00 97.38 99 LYS A CA 1
ATOM 773 C C . LYS A 1 99 ? 8.227 0.685 -1.724 1.00 97.38 99 LYS A C 1
ATOM 775 O O . LYS A 1 99 ? 8.226 -0.395 -2.304 1.00 97.38 99 LYS A O 1
ATOM 780 N N . LYS A 1 100 ? 7.729 0.828 -0.492 1.00 96.62 100 LYS A N 1
ATOM 781 C CA . LYS A 1 100 ? 7.168 -0.280 0.306 1.00 96.62 100 LYS A CA 1
ATOM 782 C C . LYS A 1 100 ? 5.848 -0.861 -0.229 1.00 96.62 100 LYS A C 1
ATOM 784 O O . LYS A 1 100 ? 5.434 -1.928 0.213 1.00 96.62 100 LYS A O 1
ATOM 789 N N . TYR A 1 101 ? 5.195 -0.178 -1.168 1.00 98.06 101 TYR A N 1
ATOM 790 C CA . TYR A 1 101 ? 3.902 -0.578 -1.733 1.00 98.06 101 TYR A CA 1
ATOM 791 C C . TYR A 1 101 ? 3.996 -1.120 -3.163 1.00 98.06 101 TYR A C 1
ATOM 793 O O . TYR A 1 101 ? 3.045 -1.716 -3.659 1.00 98.06 101 TYR A O 1
ATOM 801 N N . CYS A 1 102 ? 5.107 -0.876 -3.856 1.00 98.25 102 CYS A N 1
ATOM 802 C CA . CYS A 1 102 ? 5.213 -1.153 -5.282 1.00 98.25 102 CYS A CA 1
ATOM 803 C C . CYS A 1 102 ? 5.778 -2.551 -5.546 1.00 98.25 102 CYS A C 1
ATOM 805 O O . CYS A 1 102 ? 6.889 -2.856 -5.122 1.00 98.25 102 CYS A O 1
ATOM 807 N N . TYR A 1 103 ? 5.059 -3.353 -6.328 1.00 98.38 103 TYR A N 1
ATOM 808 C CA . TYR A 1 103 ? 5.625 -4.509 -7.020 1.00 98.38 103 TYR A CA 1
ATOM 809 C C . TYR A 1 103 ? 5.824 -4.148 -8.494 1.00 98.38 103 TYR A C 1
ATOM 811 O O . TYR A 1 103 ? 4.862 -3.851 -9.201 1.00 98.38 103 TYR A O 1
ATOM 819 N N . CYS A 1 104 ? 7.070 -4.104 -8.946 1.00 98.31 104 CYS A N 1
ATOM 820 C CA . CYS A 1 104 ? 7.447 -3.602 -10.256 1.00 98.31 104 CYS A CA 1
ATOM 821 C C . CYS A 1 104 ? 7.164 -4.619 -11.360 1.00 98.31 104 CYS A C 1
ATOM 823 O O . CYS A 1 104 ? 7.649 -5.746 -11.332 1.00 98.31 104 CYS A O 1
ATOM 825 N N . VAL A 1 105 ? 6.440 -4.173 -12.381 1.00 97.94 105 VAL A N 1
ATOM 826 C CA . VAL A 1 105 ? 6.151 -4.931 -13.602 1.00 97.94 105 VAL A CA 1
ATOM 827 C C . VAL A 1 105 ? 6.407 -4.061 -14.828 1.00 97.94 105 VAL A C 1
ATOM 829 O O . VAL A 1 105 ? 6.381 -2.829 -14.744 1.00 97.94 105 VAL A O 1
ATOM 832 N N . LYS A 1 106 ? 6.649 -4.695 -15.979 1.00 96.75 106 LYS A N 1
ATOM 833 C CA . LYS A 1 106 ? 6.725 -3.982 -17.261 1.00 96.75 106 LYS A CA 1
ATOM 834 C C . LYS A 1 106 ? 5.368 -3.340 -17.584 1.00 96.75 106 LYS A C 1
ATOM 836 O O . LYS A 1 106 ? 4.321 -3.857 -17.181 1.00 96.75 106 LYS A O 1
ATOM 841 N N . LYS A 1 107 ? 5.402 -2.170 -18.229 1.00 90.38 107 LYS A N 1
ATOM 842 C CA . LYS A 1 107 ? 4.190 -1.451 -18.647 1.00 90.38 107 LYS A CA 1
ATOM 843 C C . LYS A 1 107 ? 3.387 -2.227 -19.674 1.00 90.38 107 LYS A C 1
ATOM 845 O O . LYS A 1 107 ? 4.009 -2.848 -20.555 1.00 90.38 107 LYS A O 1
#

Foldseek 3Di:
DVVVLLVVLQVVQVVQQVQFAPQKGFDRKDFPFWPDKDQPDPDPVDPSQKIWTWTFIPDPRWTKIFIWGHDPDIDTPDDIDTPDDCPCQQVRGNPPVSSSSGRMDGD

Radius of gyration: 14.9 Å; chains: 1; bounding box: 34×23×46 Å

Organism: Laodelphax striatellus (NCBI:txid195883)